Protein AF-A0A2T4WRW9-F1 (afdb_monomer_lite)

Sequence (65 aa):
MIPNYKSVHNQFKLNGQHYTFATLKEQANSLANESESYKNDIGLFLMDWLNDELTLTVTTSGSTG

Foldseek 3Di:
DPDDLLFDDQVDDDVNHGDGLVRLLVCLVVQCPDPDPVSVVSSVVSNQSNDPDPDDDDDDPDPPD

Structure (mmCIF, N/CA/C/O backbone):
data_AF-A0A2T4WRW9-F1
#
_entry.id   AF-A0A2T4WRW9-F1
#
loop_
_atom_site.group_PDB
_atom_site.id
_atom_site.type_symbol
_atom_site.label_atom_id
_atom_site.label_alt_id
_atom_site.label_comp_id
_atom_site.label_asym_id
_atom_site.label_entity_id
_atom_site.label_seq_id
_atom_site.pdbx_PDB_ins_code
_atom_site.Cartn_x
_atom_site.Cartn_y
_atom_site.Cartn_z
_atom_site.occupancy
_atom_site.B_iso_or_equiv
_atom_site.auth_seq_id
_atom_site.auth_comp_id
_atom_site.auth_asym_id
_atom_site.auth_atom_id
_atom_site.pdbx_PDB_model_num
ATOM 1 N N . MET A 1 1 ? 10.424 -14.878 -19.388 1.00 44.16 1 MET A N 1
ATOM 2 C CA . MET A 1 1 ? 10.121 -13.458 -19.112 1.00 44.16 1 MET A CA 1
ATOM 3 C C . MET A 1 1 ? 9.638 -13.397 -17.675 1.00 44.16 1 MET A C 1
ATOM 5 O O . MET A 1 1 ? 8.649 -14.050 -17.377 1.00 44.16 1 MET A O 1
ATOM 9 N N . ILE A 1 2 ? 10.393 -12.769 -16.773 1.00 56.72 2 ILE A N 1
ATOM 10 C CA . ILE A 1 2 ? 10.007 -12.682 -15.358 1.00 56.72 2 ILE A CA 1
ATOM 11 C C . ILE A 1 2 ? 8.973 -11.551 -15.272 1.00 56.72 2 ILE A C 1
ATOM 13 O O . ILE A 1 2 ? 9.308 -10.430 -15.663 1.00 56.72 2 ILE A O 1
ATOM 17 N N . PRO A 1 3 ? 7.720 -11.820 -14.873 1.00 54.28 3 PRO A N 1
ATOM 18 C CA . PRO A 1 3 ? 6.714 -10.777 -14.750 1.00 54.28 3 PRO A CA 1
ATOM 19 C C . PRO A 1 3 ? 7.163 -9.779 -13.683 1.00 54.28 3 PRO A C 1
ATOM 21 O O . PRO A 1 3 ? 7.456 -10.141 -12.546 1.00 54.28 3 PRO A O 1
ATOM 24 N N . ASN A 1 4 ? 7.277 -8.518 -14.087 1.00 57.19 4 ASN A N 1
ATOM 25 C CA . ASN A 1 4 ? 7.647 -7.435 -13.197 1.00 57.19 4 ASN A CA 1
ATOM 26 C C . ASN A 1 4 ? 6.359 -6.882 -12.575 1.00 57.19 4 ASN A C 1
ATOM 28 O O . ASN A 1 4 ? 5.640 -6.113 -13.207 1.00 57.19 4 ASN A O 1
ATOM 32 N N . TYR A 1 5 ? 6.047 -7.318 -11.356 1.00 62.22 5 TYR A N 1
ATOM 33 C CA . TYR A 1 5 ? 4.851 -6.897 -10.617 1.00 62.22 5 TYR A CA 1
ATOM 34 C C . TYR A 1 5 ? 5.001 -5.518 -9.951 1.00 62.22 5 TYR A C 1
ATOM 36 O O . TYR A 1 5 ? 4.195 -5.162 -9.101 1.00 62.22 5 TYR A O 1
ATOM 44 N N . LYS A 1 6 ? 6.005 -4.717 -10.338 1.00 61.12 6 LYS A N 1
ATOM 45 C CA . LYS A 1 6 ? 6.235 -3.367 -9.793 1.00 61.12 6 LYS A CA 1
ATOM 46 C C . LYS A 1 6 ? 5.216 -2.322 -10.261 1.00 61.12 6 LYS A C 1
ATOM 48 O O . LYS A 1 6 ? 5.321 -1.157 -9.896 1.00 61.12 6 LYS A O 1
ATOM 53 N N . SER A 1 7 ? 4.274 -2.686 -11.129 1.00 64.81 7 SER A N 1
ATOM 54 C CA . SER A 1 7 ? 3.355 -1.739 -11.761 1.00 64.81 7 SER A CA 1
ATOM 55 C C . SER A 1 7 ? 1.908 -2.080 -11.439 1.00 64.81 7 SER A C 1
ATOM 57 O O . SER A 1 7 ? 1.451 -3.195 -11.686 1.00 64.81 7 SER A O 1
ATOM 59 N N . VAL A 1 8 ? 1.167 -1.087 -10.945 1.00 70.81 8 VAL A N 1
ATOM 60 C CA . VAL A 1 8 ? -0.291 -1.176 -10.822 1.00 70.81 8 VAL A CA 1
ATOM 61 C C . VAL A 1 8 ? -0.882 -1.323 -12.223 1.00 70.81 8 VAL A C 1
ATOM 63 O O . VAL A 1 8 ? -0.550 -0.567 -13.135 1.00 70.81 8 VAL A O 1
ATOM 66 N N . HIS A 1 9 ? -1.744 -2.320 -12.405 1.00 74.06 9 HIS A N 1
ATOM 67 C CA . HIS A 1 9 ? -2.376 -2.584 -13.692 1.00 74.06 9 HIS A CA 1
ATOM 68 C C . HIS A 1 9 ? -3.347 -1.454 -14.064 1.00 74.06 9 HIS A C 1
ATOM 70 O O . HIS A 1 9 ? -4.160 -1.052 -13.238 1.00 74.06 9 HIS A O 1
ATOM 76 N N . ASN A 1 10 ? -3.384 -1.028 -15.331 1.00 69.12 10 ASN A N 1
ATOM 77 C CA . ASN A 1 10 ? -4.297 0.020 -15.836 1.00 69.12 10 ASN A CA 1
ATOM 78 C C . ASN A 1 10 ? -5.799 -0.337 -15.748 1.00 69.12 10 ASN A C 1
ATOM 80 O O . ASN A 1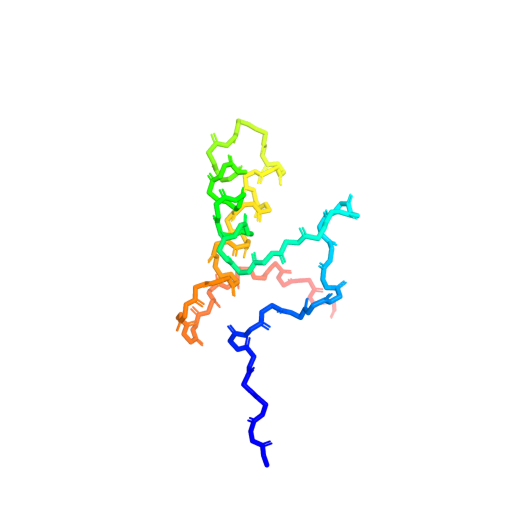 10 ? -6.654 0.406 -16.211 1.00 69.12 10 ASN A O 1
ATOM 84 N N . GLN A 1 11 ? -6.158 -1.511 -15.240 1.00 73.81 11 GLN A N 1
ATOM 85 C CA . GLN A 1 11 ? -7.557 -1.877 -14.973 1.00 73.81 11 GLN A CA 1
ATOM 86 C C . GLN A 1 11 ? -7.862 -1.909 -13.478 1.00 73.81 11 GLN A C 1
ATOM 88 O O . GLN A 1 11 ? -9.016 -2.107 -13.102 1.00 73.81 11 GLN A O 1
ATOM 93 N N . PHE A 1 12 ? -6.848 -1.717 -12.633 1.00 80.12 12 PHE A N 1
ATOM 94 C CA . PHE A 1 12 ? -7.034 -1.611 -11.203 1.00 80.12 12 PHE A CA 1
ATOM 95 C C . PHE A 1 12 ? -7.883 -0.378 -10.907 1.00 80.12 12 PHE A C 1
ATOM 97 O O . PHE A 1 12 ? -7.582 0.740 -11.335 1.00 80.12 12 PHE A O 1
ATOM 104 N N . LYS A 1 13 ? -8.975 -0.606 -10.185 1.00 80.31 13 LYS A N 1
ATOM 105 C CA . LYS A 1 13 ? -9.868 0.443 -9.724 1.00 80.31 13 LYS A CA 1
ATOM 106 C C . LYS A 1 13 ? -10.151 0.206 -8.257 1.00 80.31 13 LYS A C 1
ATOM 108 O O . LYS A 1 13 ? -10.702 -0.834 -7.905 1.00 80.31 13 LYS A O 1
ATOM 113 N N . LEU A 1 14 ? -9.809 1.174 -7.423 1.00 80.00 14 LEU A N 1
ATOM 114 C CA . LEU A 1 14 ? -10.168 1.146 -6.014 1.00 80.00 14 LEU A CA 1
ATOM 115 C C . LEU A 1 14 ? -11.494 1.893 -5.861 1.00 80.00 14 LEU A C 1
ATOM 117 O O . LEU A 1 14 ? -11.628 3.021 -6.326 1.00 80.00 14 LEU A O 1
ATOM 121 N N . ASN A 1 15 ? -12.512 1.224 -5.315 1.00 79.25 15 ASN A N 1
ATOM 122 C CA . ASN A 1 15 ? -13.884 1.750 -5.221 1.00 79.25 15 ASN A CA 1
ATOM 123 C C . ASN A 1 15 ? -14.458 2.271 -6.558 1.00 79.25 15 ASN A C 1
ATOM 125 O O . ASN A 1 15 ? -15.248 3.209 -6.594 1.00 79.25 15 ASN A O 1
ATOM 129 N N . GLY A 1 16 ? -14.046 1.675 -7.684 1.00 81.69 16 GLY A N 1
ATOM 130 C CA . GLY A 1 16 ? -14.479 2.083 -9.025 1.00 81.69 16 GLY A CA 1
ATOM 131 C C . GLY A 1 16 ? -13.721 3.276 -9.622 1.00 81.69 16 GLY A C 1
ATOM 132 O O . GLY A 1 16 ? -13.875 3.537 -10.818 1.00 81.69 16 GLY A O 1
ATOM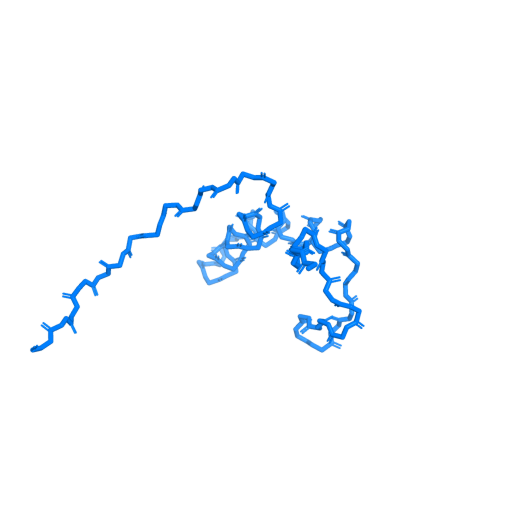 133 N N . GLN A 1 17 ? -12.855 3.945 -8.854 1.00 81.62 17 GLN A N 1
ATOM 134 C CA . GLN A 1 17 ? -11.965 4.993 -9.354 1.00 81.62 17 GLN A CA 1
ATOM 135 C C . GLN A 1 17 ? -10.640 4.417 -9.842 1.00 81.62 17 GLN A C 1
ATOM 137 O O . GLN A 1 17 ? -10.054 3.523 -9.236 1.00 81.62 17 GLN A O 1
ATOM 142 N N . HIS A 1 18 ? -10.179 4.936 -10.977 1.00 83.06 18 HIS A N 1
ATOM 143 C CA . HIS A 1 18 ? -8.898 4.565 -11.554 1.00 83.06 18 HIS A CA 1
ATOM 144 C C . HIS A 1 18 ? -7.789 5.330 -10.840 1.00 83.06 18 HIS A C 1
ATOM 146 O O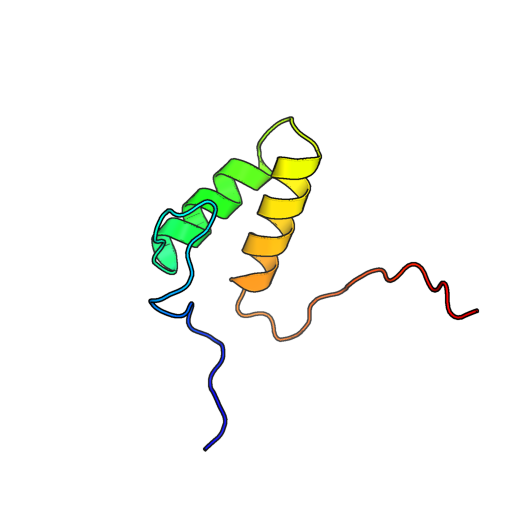 . HIS A 1 18 ? -7.854 6.555 -10.742 1.00 83.06 18 HIS A O 1
ATOM 152 N N . TYR A 1 19 ? -6.755 4.614 -10.410 1.00 81.31 19 TYR A N 1
ATOM 153 C CA . TYR A 1 19 ? -5.577 5.225 -9.817 1.00 81.31 19 TYR A CA 1
ATOM 154 C C . TYR A 1 19 ? -4.322 4.802 -10.570 1.00 81.31 19 TYR A C 1
ATOM 156 O O . TYR A 1 19 ? -4.108 3.628 -10.860 1.00 81.31 19 TYR A O 1
ATOM 164 N N . THR A 1 20 ? -3.482 5.783 -10.870 1.00 82.56 20 THR A N 1
ATOM 165 C CA . THR A 1 20 ? -2.087 5.559 -11.258 1.00 82.56 20 THR A CA 1
ATOM 166 C C . THR A 1 20 ? -1.245 5.258 -10.021 1.00 82.56 20 THR A C 1
ATOM 168 O O . THR A 1 20 ? -1.647 5.596 -8.909 1.00 82.56 20 THR A O 1
ATOM 171 N N . PHE A 1 21 ? -0.057 4.676 -10.200 1.00 81.19 21 PHE A N 1
ATOM 172 C CA . PHE A 1 21 ? 0.852 4.341 -9.097 1.00 81.19 21 PHE A CA 1
ATOM 173 C C . PHE A 1 21 ? 1.099 5.525 -8.141 1.00 81.19 21 PHE A C 1
ATOM 175 O O . PHE A 1 21 ? 0.990 5.374 -6.928 1.00 81.19 21 PHE A O 1
ATOM 182 N N . ALA A 1 22 ? 1.344 6.723 -8.685 1.00 82.19 22 ALA A N 1
ATOM 183 C CA . ALA A 1 22 ? 1.549 7.937 -7.892 1.00 82.19 22 ALA A CA 1
ATOM 184 C C . ALA A 1 22 ? 0.284 8.341 -7.116 1.00 82.19 22 ALA A C 1
ATOM 186 O O . ALA A 1 22 ? 0.329 8.512 -5.902 1.00 82.19 22 ALA A O 1
ATOM 187 N N . THR A 1 23 ? -0.865 8.407 -7.796 1.00 85.81 23 THR A N 1
ATOM 188 C CA . THR A 1 23 ? -2.139 8.800 -7.165 1.00 85.81 23 THR A CA 1
ATOM 189 C C . THR A 1 23 ? -2.649 7.766 -6.160 1.00 85.81 23 THR A C 1
ATOM 191 O O . THR A 1 23 ? -3.299 8.127 -5.183 1.00 85.81 23 THR A O 1
ATOM 194 N N . LEU A 1 24 ? -2.358 6.477 -6.377 1.00 85.75 24 LEU A N 1
ATOM 195 C CA . LEU A 1 24 ? -2.719 5.415 -5.442 1.00 85.75 24 LEU A CA 1
ATOM 196 C C . LEU A 1 24 ? -1.855 5.504 -4.186 1.00 85.75 24 LEU A C 1
ATOM 198 O O . LEU A 1 24 ? -2.371 5.326 -3.090 1.00 85.75 24 LEU A O 1
ATOM 202 N N . LYS A 1 25 ? -0.567 5.841 -4.335 1.00 85.06 25 LYS A N 1
ATOM 203 C CA . LYS A 1 25 ? 0.347 6.056 -3.209 1.00 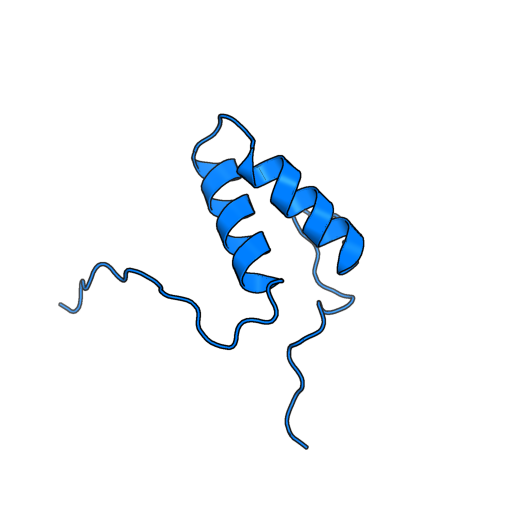85.06 25 LYS A CA 1
ATOM 204 C C . LYS A 1 25 ? -0.071 7.249 -2.352 1.00 85.06 25 LYS A C 1
ATOM 206 O O . LYS A 1 25 ? -0.020 7.165 -1.127 1.00 85.06 25 LYS A O 1
ATOM 211 N N . GLU A 1 26 ? -0.510 8.343 -2.970 1.00 87.06 26 GLU A N 1
ATOM 212 C CA . GLU A 1 26 ? -1.068 9.488 -2.239 1.00 87.06 26 GLU A CA 1
ATOM 213 C C . GLU A 1 26 ? -2.358 9.114 -1.500 1.00 87.06 26 GLU A C 1
ATOM 215 O O . GLU A 1 26 ? -2.502 9.434 -0.321 1.00 87.06 26 GLU A O 1
ATOM 220 N N . GLN A 1 27 ? -3.261 8.368 -2.146 1.00 87.00 27 GLN A N 1
ATOM 221 C CA . GLN A 1 27 ? -4.479 7.902 -1.480 1.00 87.00 27 GLN A CA 1
ATOM 222 C C . GLN A 1 27 ? -4.214 6.919 -0.344 1.00 87.00 27 GLN A C 1
ATOM 224 O O . GLN A 1 27 ? -4.828 7.035 0.711 1.00 87.00 27 GLN A O 1
ATOM 229 N N . ALA A 1 28 ? -3.268 5.997 -0.515 1.00 88.25 28 ALA A N 1
ATOM 230 C CA . ALA A 1 28 ? -2.861 5.068 0.531 1.00 88.25 28 ALA A CA 1
ATOM 231 C C . ALA A 1 28 ? -2.371 5.811 1.787 1.00 88.25 28 ALA A C 1
ATOM 233 O O . ALA A 1 28 ? -2.792 5.487 2.893 1.00 88.25 28 ALA A O 1
ATOM 234 N N . ASN A 1 29 ? -1.572 6.874 1.610 1.00 87.00 29 ASN A N 1
ATOM 235 C CA . ASN A 1 29 ? -1.144 7.744 2.711 1.00 87.00 29 ASN A CA 1
ATOM 236 C C . ASN A 1 29 ? -2.316 8.469 3.388 1.00 87.00 29 ASN A C 1
ATOM 238 O O . ASN A 1 29 ? -2.324 8.607 4.610 1.00 87.00 29 ASN A O 1
ATOM 242 N N . SER A 1 30 ? -3.296 8.950 2.617 1.00 88.56 30 SER A N 1
ATOM 243 C CA . SER A 1 30 ? -4.482 9.606 3.182 1.00 88.56 30 SER A CA 1
ATOM 244 C C . SER A 1 30 ? -5.302 8.629 4.026 1.00 88.56 30 SER A C 1
ATOM 246 O O . SER A 1 30 ? -5.684 8.962 5.143 1.00 88.56 30 SER A O 1
ATOM 248 N N . LEU A 1 31 ? -5.506 7.412 3.517 1.00 87.75 31 LEU A N 1
ATOM 249 C CA . LEU A 1 31 ? -6.253 6.347 4.186 1.00 87.75 31 LEU A CA 1
ATOM 250 C C . LEU A 1 31 ? -5.554 5.860 5.464 1.00 87.75 31 LEU A C 1
ATOM 252 O O . LEU A 1 31 ? -6.217 5.661 6.478 1.00 87.75 31 LEU A O 1
ATOM 256 N N . ALA A 1 32 ? -4.223 5.730 5.444 1.00 87.06 32 ALA A N 1
ATOM 257 C CA . ALA A 1 32 ? -3.424 5.309 6.600 1.00 87.06 32 ALA A CA 1
ATOM 258 C C . ALA A 1 32 ? -3.454 6.327 7.758 1.00 87.06 32 ALA A C 1
ATOM 260 O O . ALA A 1 32 ? -3.323 5.955 8.922 1.00 87.06 32 ALA A O 1
ATOM 261 N N . ASN A 1 33 ? -3.645 7.615 7.454 1.00 81.75 33 ASN A N 1
ATOM 262 C CA . ASN A 1 33 ? -3.770 8.672 8.463 1.00 81.75 33 ASN A CA 1
ATOM 263 C C . ASN A 1 33 ? -5.211 8.877 8.953 1.00 81.75 33 ASN A C 1
ATOM 265 O O . ASN A 1 33 ? -5.453 9.718 9.822 1.00 81.75 33 ASN A O 1
ATOM 269 N N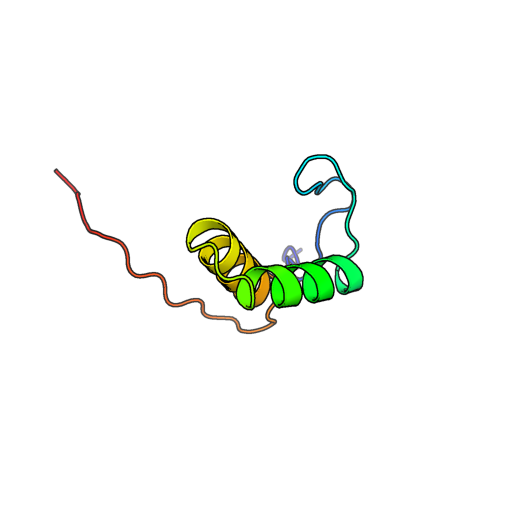 . GLU A 1 34 ? -6.179 8.149 8.398 1.00 84.38 34 GLU A N 1
ATOM 270 C CA . GLU A 1 34 ? -7.579 8.327 8.747 1.00 84.38 34 GLU A CA 1
ATOM 271 C C . GLU A 1 34 ? -7.929 7.605 10.060 1.00 84.38 34 GLU A C 1
ATOM 273 O O . GLU A 1 34 ? -7.363 6.566 10.405 1.00 84.38 34 GLU A O 1
ATOM 278 N N . SER A 1 35 ? -8.862 8.171 10.830 1.00 76.06 35 SER A N 1
ATOM 279 C CA . SER A 1 35 ? -9.213 7.686 12.175 1.00 76.06 35 SER A CA 1
ATOM 280 C C . SER A 1 35 ? -10.071 6.416 12.177 1.00 76.06 35 SER A C 1
ATOM 282 O O . SER A 1 35 ? -10.296 5.817 13.229 1.00 76.06 35 SER A O 1
ATOM 284 N N . GLU A 1 36 ? -10.562 5.996 11.012 1.00 86.81 36 GLU A N 1
ATOM 285 C CA . GLU A 1 36 ? -11.358 4.786 10.844 1.00 86.81 36 GLU A CA 1
ATOM 286 C C . GLU A 1 36 ? -10.440 3.576 10.660 1.00 86.81 36 GLU A C 1
ATOM 288 O O . GLU A 1 36 ? -9.699 3.495 9.682 1.00 86.81 36 GLU A O 1
ATOM 293 N N . SER A 1 37 ? -10.526 2.603 11.571 1.00 81.75 37 SER A N 1
ATOM 294 C CA . SER A 1 37 ? -9.631 1.436 11.607 1.00 81.75 37 SER A CA 1
ATOM 295 C C . SER A 1 37 ? -9.564 0.688 10.274 1.00 81.75 37 SER A C 1
ATOM 297 O O . SER A 1 37 ? -8.482 0.353 9.815 1.00 81.75 37 SER A O 1
ATOM 299 N N . TYR A 1 38 ? -10.700 0.512 9.592 1.00 82.50 38 TYR A N 1
ATOM 300 C CA . TYR A 1 38 ? -10.733 -0.185 8.306 1.00 82.50 38 TYR A CA 1
ATOM 301 C C . TYR A 1 38 ? -10.067 0.609 7.170 1.00 82.50 38 TYR A C 1
ATOM 303 O O . TYR A 1 38 ? -9.460 0.013 6.284 1.00 82.50 38 TYR A O 1
ATOM 311 N N . LYS A 1 39 ? -10.166 1.947 7.175 1.00 83.44 39 LYS A N 1
ATOM 312 C CA . LYS A 1 39 ? -9.466 2.798 6.200 1.00 83.44 39 LYS A CA 1
ATOM 313 C C . LYS A 1 39 ? -7.970 2.771 6.463 1.00 83.44 39 LYS A C 1
ATOM 315 O O . LYS A 1 39 ? -7.200 2.662 5.515 1.00 83.44 39 LYS A O 1
ATOM 320 N N . ASN A 1 40 ? -7.590 2.800 7.737 1.00 86.56 40 ASN A N 1
ATOM 321 C CA . ASN A 1 40 ? -6.204 2.714 8.160 1.00 86.56 40 ASN A CA 1
ATOM 322 C C . ASN A 1 40 ? -5.567 1.394 7.701 1.00 86.56 40 ASN A C 1
ATOM 324 O O . ASN A 1 40 ? -4.571 1.425 6.982 1.00 86.56 40 ASN A O 1
ATOM 328 N N . ASP A 1 41 ? -6.217 0.259 7.978 1.00 85.25 41 ASP A N 1
ATOM 329 C CA . ASP A 1 41 ? -5.757 -1.068 7.546 1.00 85.25 41 ASP A CA 1
ATOM 330 C C . ASP A 1 41 ? -5.598 -1.159 6.016 1.00 85.25 41 ASP A C 1
ATOM 332 O O . ASP A 1 41 ? -4.604 -1.690 5.516 1.00 85.25 41 ASP A O 1
ATOM 336 N N . ILE A 1 42 ? -6.545 -0.596 5.251 1.00 85.88 42 ILE A N 1
ATOM 337 C CA . ILE A 1 42 ? -6.458 -0.534 3.781 1.00 85.88 42 ILE A CA 1
ATOM 338 C C . ILE A 1 42 ? -5.302 0.370 3.334 1.00 85.88 42 ILE A C 1
ATOM 340 O O . ILE A 1 42 ? -4.577 0.019 2.404 1.00 85.88 42 ILE A O 1
ATOM 344 N N . GLY A 1 43 ? -5.124 1.529 3.968 1.00 87.50 43 GLY A N 1
ATOM 345 C CA . GLY A 1 43 ? -4.046 2.467 3.663 1.00 87.50 43 GLY A CA 1
ATOM 346 C C . GLY A 1 43 ? -2.669 1.852 3.891 1.00 87.50 43 GLY A C 1
ATOM 347 O O . GLY A 1 43 ? -1.824 1.909 2.999 1.00 87.50 43 GLY A O 1
ATOM 348 N N . LEU A 1 44 ? -2.481 1.191 5.034 1.00 84.88 44 LEU A N 1
ATOM 349 C CA . LEU A 1 44 ? -1.264 0.454 5.382 1.00 84.88 44 LEU A CA 1
ATOM 350 C C . LEU A 1 44 ? -0.987 -0.673 4.381 1.00 84.88 44 LEU A C 1
ATOM 352 O O . LEU A 1 44 ? 0.107 -0.742 3.825 1.00 84.88 44 LEU A O 1
ATOM 356 N N . PHE A 1 45 ? -2.001 -1.482 4.053 1.00 85.69 45 PHE A N 1
ATOM 357 C CA . PHE A 1 45 ? -1.881 -2.531 3.038 1.00 85.69 45 PHE A CA 1
ATOM 358 C C . PHE A 1 45 ? -1.471 -1.979 1.666 1.00 85.69 45 PHE A C 1
ATOM 360 O O . PHE A 1 45 ? -0.596 -2.536 1.007 1.00 85.69 45 PHE A O 1
ATOM 367 N N . LEU A 1 46 ? -2.093 -0.886 1.214 1.00 85.00 46 LEU A N 1
ATOM 368 C CA . LEU A 1 46 ? -1.764 -0.265 -0.070 1.00 85.00 46 LEU A CA 1
ATOM 369 C C . LEU A 1 46 ? -0.370 0.368 -0.059 1.00 85.00 46 LEU A C 1
ATOM 371 O O . LEU A 1 46 ? 0.311 0.316 -1.081 1.00 85.00 46 LEU A O 1
ATOM 375 N N . MET A 1 47 ? 0.059 0.960 1.060 1.00 83.62 47 MET A N 1
ATOM 376 C CA . MET A 1 47 ? 1.417 1.488 1.203 1.00 83.62 47 MET A CA 1
ATOM 377 C C . MET A 1 47 ? 2.448 0.370 1.103 1.00 83.62 47 MET A C 1
ATOM 379 O O . MET A 1 47 ? 3.392 0.524 0.332 1.00 83.62 47 MET A O 1
ATOM 383 N N . ASP A 1 48 ? 2.231 -0.749 1.795 1.00 80.56 48 ASP A N 1
ATOM 384 C CA . ASP A 1 48 ? 3.109 -1.918 1.723 1.00 80.56 48 ASP A CA 1
ATOM 385 C C . ASP A 1 48 ? 3.089 -2.565 0.332 1.00 80.56 48 ASP A C 1
ATOM 387 O O . ASP A 1 48 ? 4.131 -2.948 -0.193 1.00 80.56 48 ASP A O 1
ATOM 391 N N . TRP A 1 49 ? 1.923 -2.635 -0.314 1.00 79.12 49 TRP A N 1
ATOM 392 C CA . TRP A 1 49 ? 1.787 -3.182 -1.666 1.00 79.12 49 TRP A CA 1
ATOM 393 C C . TRP A 1 49 ? 2.475 -2.323 -2.737 1.00 79.12 49 TRP A C 1
ATOM 395 O O . TRP A 1 49 ? 2.993 -2.846 -3.723 1.00 79.12 49 TRP A O 1
ATOM 405 N N . LEU A 1 50 ? 2.477 -1.002 -2.554 1.00 78.06 50 LEU A N 1
ATOM 406 C CA . LEU A 1 50 ? 3.166 -0.047 -3.425 1.00 78.06 50 LEU A CA 1
ATOM 407 C C . LEU A 1 50 ? 4.636 0.152 -3.049 1.00 78.06 50 LEU A C 1
ATOM 409 O O . LEU A 1 50 ? 5.354 0.869 -3.757 1.00 78.06 50 LEU A O 1
ATOM 413 N N . ASN A 1 51 ? 5.078 -0.411 -1.928 1.00 73.38 51 ASN A N 1
ATOM 414 C CA . ASN A 1 51 ? 6.463 -0.340 -1.515 1.00 73.38 51 ASN A CA 1
ATOM 415 C C . ASN A 1 51 ? 7.306 -1.278 -2.392 1.00 73.38 51 ASN A C 1
ATOM 417 O O . ASN A 1 51 ? 6.861 -2.347 -2.796 1.00 73.38 51 ASN A O 1
ATOM 421 N N . ASP A 1 52 ? 8.537 -0.877 -2.704 1.00 68.44 52 ASP A N 1
ATOM 422 C CA . ASP A 1 52 ? 9.454 -1.681 -3.535 1.00 68.44 52 ASP A CA 1
ATOM 423 C C . ASP A 1 52 ? 10.245 -2.698 -2.681 1.00 68.44 52 ASP A C 1
ATOM 425 O O . ASP A 1 52 ? 11.232 -3.285 -3.129 1.00 68.44 52 ASP A O 1
ATOM 429 N N . GLU A 1 53 ? 9.844 -2.886 -1.417 1.00 64.25 53 GLU A N 1
ATOM 430 C CA . GLU A 1 53 ? 10.426 -3.897 -0.543 1.00 64.25 53 GLU A CA 1
ATOM 431 C C . GLU A 1 53 ? 9.986 -5.298 -0.972 1.00 64.25 53 GLU A C 1
ATOM 433 O O . GLU A 1 53 ? 8.810 -5.604 -1.143 1.00 64.25 53 GLU A O 1
ATOM 438 N N . LEU A 1 54 ? 10.968 -6.187 -1.123 1.00 60.03 54 LEU A N 1
ATOM 439 C CA . LEU A 1 54 ? 10.780 -7.572 -1.566 1.00 60.03 54 LEU A CA 1
ATOM 440 C C . LEU A 1 54 ? 10.082 -8.466 -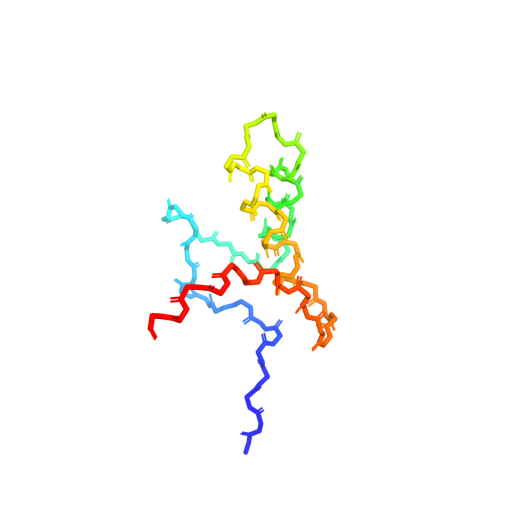0.527 1.00 60.03 54 LEU A C 1
ATOM 442 O O . LEU A 1 54 ? 9.803 -9.630 -0.816 1.00 60.03 54 LEU A O 1
ATOM 446 N N . THR A 1 55 ? 9.836 -7.962 0.682 1.00 58.44 55 THR A N 1
ATOM 447 C CA . THR A 1 55 ? 9.354 -8.744 1.822 1.00 58.44 55 THR A CA 1
ATOM 448 C C . THR A 1 55 ? 8.251 -8.000 2.561 1.00 58.44 55 THR A C 1
ATOM 450 O O . THR A 1 55 ? 8.493 -6.925 3.097 1.00 58.44 55 THR A O 1
ATOM 453 N N . LEU A 1 56 ? 7.064 -8.607 2.641 1.00 61.91 56 LEU A N 1
ATOM 454 C CA . LEU A 1 56 ? 5.927 -8.111 3.417 1.00 61.91 56 LEU A CA 1
ATOM 455 C C . LEU A 1 56 ? 5.669 -9.084 4.573 1.00 61.91 56 LEU A C 1
ATOM 457 O O . LEU A 1 56 ? 5.477 -10.282 4.354 1.00 61.91 56 LEU A O 1
ATOM 461 N N . THR A 1 57 ? 5.706 -8.585 5.808 1.00 61.03 57 THR A N 1
ATOM 462 C CA . THR A 1 57 ? 5.511 -9.414 7.007 1.00 61.03 57 THR A CA 1
ATOM 463 C C . THR A 1 57 ? 4.026 -9.449 7.350 1.00 61.03 57 THR A C 1
ATOM 465 O O . THR A 1 57 ? 3.503 -8.513 7.942 1.00 61.03 57 THR A O 1
ATOM 468 N N . VAL A 1 58 ? 3.335 -10.523 6.961 1.00 63.53 58 VAL A N 1
ATOM 469 C CA . VAL A 1 58 ? 1.900 -10.713 7.236 1.00 63.53 58 VAL A CA 1
ATOM 470 C C . VAL A 1 58 ? 1.700 -11.658 8.415 1.00 63.53 58 VAL A C 1
ATOM 472 O O . VAL A 1 58 ? 2.102 -12.822 8.373 1.00 63.53 58 VAL A O 1
ATOM 475 N N . THR A 1 59 ? 1.030 -11.177 9.459 1.00 58.97 59 THR A N 1
ATOM 476 C CA . THR A 1 59 ? 0.648 -11.995 10.614 1.00 58.97 59 THR A CA 1
ATOM 477 C C . THR A 1 59 ? -0.589 -12.810 10.252 1.00 58.97 59 THR A C 1
ATOM 479 O O . THR A 1 59 ? -1.715 -12.319 10.307 1.00 58.97 59 THR A O 1
ATOM 482 N N . THR A 1 60 ? -0.402 -14.063 9.840 1.00 70.44 60 THR A N 1
ATOM 483 C CA . THR A 1 60 ? -1.534 -14.963 9.597 1.00 70.44 60 THR A CA 1
ATOM 484 C C . THR A 1 60 ? -1.987 -15.587 10.917 1.00 70.44 60 THR A C 1
ATOM 486 O O . THR A 1 60 ? -1.222 -16.240 11.623 1.00 70.44 60 THR A O 1
ATOM 489 N N . SER A 1 61 ? -3.252 -15.362 11.271 1.00 61.91 61 SER A N 1
ATOM 490 C CA . SER A 1 61 ? -3.940 -16.114 12.320 1.00 61.91 61 SER A CA 1
ATOM 491 C C . SER A 1 61 ? -4.173 -17.526 11.786 1.00 61.91 61 SER A C 1
ATOM 493 O O . SER A 1 61 ? -5.097 -17.768 11.006 1.00 61.91 61 SER A O 1
ATOM 495 N N . GLY A 1 62 ? -3.257 -18.437 12.112 1.00 66.56 62 GLY A N 1
ATOM 496 C CA . GLY A 1 62 ? -3.331 -19.838 11.718 1.00 66.56 62 GLY A CA 1
ATOM 497 C C . GLY A 1 62 ? -4.579 -20.507 12.290 1.00 66.56 62 GLY A C 1
ATOM 498 O O . GLY A 1 62 ? -4.556 -21.013 13.405 1.00 66.56 62 GLY A O 1
ATOM 499 N N . SER A 1 63 ? -5.656 -20.536 11.505 1.00 59.34 63 SER A N 1
ATOM 500 C CA . SER A 1 63 ? -6.766 -21.482 11.658 1.00 59.34 63 SER A CA 1
ATOM 501 C C . SER A 1 63 ? -6.668 -22.541 10.562 1.00 59.34 63 SER A C 1
ATOM 503 O O . SER A 1 63 ? -7.533 -22.693 9.707 1.00 59.34 63 SER A O 1
ATOM 505 N N . THR A 1 64 ? -5.557 -23.273 10.548 1.00 65.25 64 THR A N 1
ATOM 506 C CA . THR A 1 64 ? -5.561 -24.595 9.921 1.00 65.25 64 THR A CA 1
ATOM 507 C C . THR A 1 64 ? -6.276 -25.527 10.892 1.00 65.25 64 THR A C 1
ATOM 509 O O . THR A 1 64 ? -5.764 -25.770 11.987 1.00 65.25 64 THR A O 1
ATOM 512 N N . GLY A 1 65 ? -7.495 -25.928 10.526 1.00 47.72 65 GLY A N 1
ATOM 513 C CA . GLY A 1 65 ? -8.259 -26.971 11.213 1.00 47.72 65 GLY A CA 1
ATOM 514 C C . GLY A 1 65 ? -7.687 -28.366 11.018 1.00 47.72 65 GLY A C 1
ATOM 515 O O . GLY A 1 65 ? -6.708 -28.515 10.251 1.00 47.72 65 GLY A O 1
#

Secondary structure (DSSP, 8-state):
----TTS--TT-EETTEE--HHHHHHHHHHHHTSSSHHHHHHHHHHHHHTS--S-----------

pLDDT: mean 75.24, std 11.49, range [44.16, 88.56]

Radius of gyration: 13.8 Å; chains: 1; bounding box: 25×37×31 Å